Protein AF-A0A183EIF6-F1 (afdb_monomer_lite)

InterPro domains:
  IPR005821 Ion transport domain [PF00520] (1-59)
  IPR028823 Sodium leak channel NALCN [PTHR46141] (1-63)

Organism: NCBI:txid637853

Structure (mmCIF, N/CA/C/O backbone):
data_AF-A0A183EIF6-F1
#
_entry.id   AF-A0A183EIF6-F1
#
loop_
_atom_site.group_PDB
_atom_site.id
_atom_site.type_symbol
_atom_site.label_atom_id
_atom_site.label_alt_id
_atom_site.label_comp_id
_atom_site.label_asym_id
_atom_site.label_entity_id
_atom_site.label_seq_id
_atom_site.pdbx_PDB_ins_code
_atom_site.Cartn_x
_atom_site.Cartn_y
_atom_site.Cartn_z
_atom_site.occupancy
_atom_site.B_iso_or_equiv
_atom_site.auth_seq_id
_atom_site.auth_comp_id
_atom_site.auth_asym_id
_atom_site.auth_atom_id
_atom_site.pdbx_PDB_model_num
ATOM 1 N N . MET A 1 1 ? 14.326 -3.675 1.413 1.00 61.88 1 MET A N 1
ATOM 2 C CA . MET A 1 1 ? 13.182 -3.438 2.323 1.00 61.88 1 MET A CA 1
ATOM 3 C C . MET A 1 1 ? 12.761 -1.967 2.351 1.00 61.88 1 MET A C 1
ATOM 5 O O . MET A 1 1 ? 11.604 -1.711 2.066 1.00 61.88 1 MET A O 1
ATOM 9 N N . LEU A 1 2 ? 13.664 -1.005 2.599 1.00 70.56 2 LEU A N 1
ATOM 10 C CA . LEU A 1 2 ? 13.329 0.435 2.673 1.00 70.56 2 LEU A CA 1
ATOM 11 C C . LEU A 1 2 ? 12.624 1.002 1.426 1.00 70.56 2 LEU A C 1
ATOM 13 O O . LEU A 1 2 ? 11.593 1.646 1.559 1.00 70.56 2 LEU A O 1
ATOM 17 N N . ALA A 1 3 ? 13.091 0.670 0.219 1.00 67.75 3 ALA A N 1
ATOM 18 C CA . ALA A 1 3 ? 12.441 1.089 -1.031 1.00 67.75 3 ALA A CA 1
ATOM 19 C C . ALA A 1 3 ? 10.985 0.582 -1.175 1.00 67.75 3 ALA A C 1
ATOM 21 O O . ALA A 1 3 ? 10.136 1.249 -1.763 1.00 67.75 3 ALA A O 1
ATOM 22 N N . LEU A 1 4 ? 10.665 -0.586 -0.601 1.00 68.06 4 LEU A N 1
ATOM 23 C CA . LEU A 1 4 ? 9.293 -1.113 -0.563 1.00 68.06 4 LEU A CA 1
ATOM 24 C C . LEU A 1 4 ? 8.421 -0.367 0.461 1.00 68.06 4 LEU A C 1
ATOM 26 O O . LEU A 1 4 ? 7.208 -0.297 0.311 1.00 68.06 4 LEU A O 1
ATOM 30 N N . PHE A 1 5 ? 9.039 0.210 1.491 1.00 66.56 5 PHE A N 1
ATOM 31 C CA . PHE A 1 5 ? 8.361 1.018 2.502 1.00 66.56 5 PHE A CA 1
ATOM 32 C C . PHE A 1 5 ? 8.080 2.445 1.998 1.00 66.56 5 PHE A C 1
ATOM 34 O O . PHE A 1 5 ? 6.991 2.971 2.211 1.00 66.56 5 PHE A O 1
ATOM 41 N N . GLU A 1 6 ? 9.019 3.052 1.265 1.00 71.62 6 GLU A N 1
ATOM 42 C CA . GLU A 1 6 ? 8.819 4.357 0.611 1.00 71.62 6 GLU A CA 1
ATOM 43 C C . GLU A 1 6 ? 7.711 4.306 -0.450 1.00 71.62 6 GLU A C 1
ATOM 45 O O . GLU A 1 6 ? 6.832 5.170 -0.486 1.00 71.62 6 GLU A O 1
ATOM 50 N N . THR A 1 7 ? 7.690 3.239 -1.255 1.00 68.69 7 THR A N 1
ATOM 51 C CA . THR A 1 7 ? 6.627 2.999 -2.245 1.00 68.69 7 THR A CA 1
ATOM 52 C C . THR A 1 7 ? 5.250 2.813 -1.602 1.00 68.69 7 THR A C 1
ATOM 54 O O . THR A 1 7 ? 4.275 3.340 -2.133 1.00 68.69 7 THR A O 1
ATOM 57 N N . LEU A 1 8 ? 5.163 2.162 -0.435 1.00 67.25 8 LEU A N 1
ATOM 58 C CA . LEU A 1 8 ? 3.924 2.054 0.354 1.00 67.25 8 LEU A CA 1
ATOM 59 C C . LEU A 1 8 ? 3.437 3.398 0.912 1.00 67.25 8 LEU A C 1
ATOM 61 O O . LEU A 1 8 ? 2.235 3.614 1.017 1.00 67.25 8 LEU A O 1
ATOM 65 N N . SER A 1 9 ? 4.346 4.320 1.239 1.00 69.44 9 SER A N 1
ATOM 66 C CA . SER A 1 9 ? 3.995 5.671 1.703 1.00 69.44 9 SER A CA 1
ATOM 67 C C . SER A 1 9 ? 3.631 6.631 0.555 1.00 69.44 9 SER A C 1
ATOM 69 O O . SER A 1 9 ? 3.454 7.828 0.800 1.00 69.44 9 SER A O 1
ATOM 71 N N . TYR A 1 10 ? 3.586 6.153 -0.695 1.00 68.00 10 TYR A N 1
ATOM 72 C CA . TYR A 1 10 ? 3.452 6.949 -1.925 1.00 68.00 10 TYR A CA 1
ATOM 73 C C . TYR A 1 10 ? 4.523 8.041 -2.126 1.00 68.00 10 TYR A C 1
ATOM 75 O O . TYR A 1 10 ? 4.474 8.786 -3.108 1.00 68.00 10 TYR A O 1
ATOM 83 N N . LYS A 1 11 ? 5.542 8.125 -1.263 1.00 68.06 11 LYS A N 1
ATOM 84 C CA . LYS A 1 11 ? 6.671 9.046 -1.425 1.00 68.06 11 LYS A CA 1
ATOM 85 C C . LYS A 1 11 ? 7.759 8.364 -2.243 1.00 68.06 11 LYS A C 1
ATOM 87 O O . LYS A 1 11 ? 8.333 7.376 -1.819 1.00 68.06 11 LYS A O 1
ATOM 92 N N . GLY A 1 12 ? 8.032 8.883 -3.439 1.00 69.44 12 GLY A N 1
ATOM 93 C CA . GLY A 1 12 ? 9.063 8.327 -4.326 1.00 69.44 12 GLY A CA 1
ATOM 94 C C . GLY A 1 12 ? 8.597 7.176 -5.228 1.00 69.44 12 GLY A C 1
ATOM 95 O O . GLY A 1 12 ? 9.388 6.691 -6.033 1.00 69.44 12 GLY A O 1
ATOM 96 N N . TRP A 1 13 ? 7.311 6.798 -5.185 1.00 73.25 13 TRP A N 1
ATOM 97 C CA . TRP A 1 13 ? 6.713 5.779 -6.067 1.00 73.25 13 TRP A CA 1
ATOM 98 C C . TRP A 1 13 ? 7.022 6.004 -7.555 1.00 73.25 13 TRP A C 1
ATOM 100 O O . TRP A 1 13 ? 7.455 5.090 -8.253 1.00 73.25 13 TRP A O 1
ATOM 110 N N . ASN A 1 14 ? 6.839 7.240 -8.030 1.00 72.06 14 ASN A N 1
ATOM 111 C CA . ASN A 1 14 ? 7.013 7.596 -9.440 1.00 72.06 14 ASN A CA 1
ATOM 112 C C . ASN A 1 14 ? 8.465 7.381 -9.909 1.00 72.06 14 ASN A C 1
ATOM 114 O O . ASN A 1 14 ? 8.696 6.862 -10.994 1.00 72.06 14 ASN A O 1
ATOM 118 N N . VAL A 1 15 ? 9.436 7.708 -9.049 1.00 78.69 15 VAL A N 1
ATOM 119 C CA . VAL A 1 15 ? 10.874 7.582 -9.332 1.00 78.69 15 VAL A CA 1
ATOM 120 C C . VAL A 1 15 ? 11.299 6.113 -9.350 1.00 78.69 15 VAL A C 1
ATOM 122 O O . VAL A 1 15 ? 12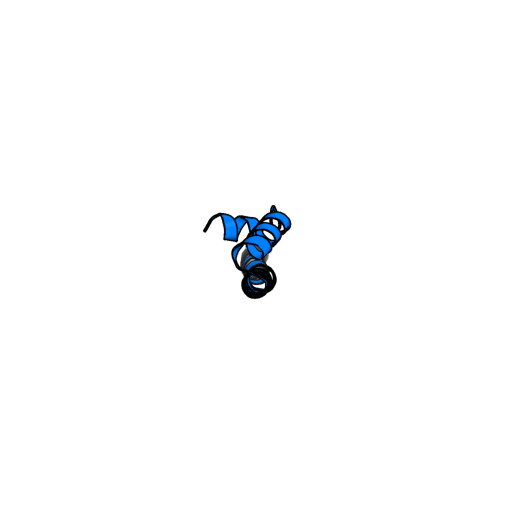.027 5.695 -10.248 1.00 78.69 15 VAL A O 1
ATOM 125 N N . ILE A 1 16 ? 10.804 5.301 -8.407 1.00 76.75 16 ILE A N 1
ATOM 126 C CA . ILE A 1 16 ? 11.084 3.857 -8.390 1.00 76.75 16 ILE A CA 1
ATOM 127 C C . ILE A 1 16 ? 10.487 3.179 -9.624 1.00 76.75 16 ILE A C 1
ATOM 129 O O . ILE A 1 16 ? 11.168 2.370 -10.253 1.00 76.75 16 ILE A O 1
ATOM 133 N N . ARG A 1 17 ? 9.252 3.529 -10.008 1.00 75.25 17 ARG A N 1
ATOM 134 C CA . ARG A 1 17 ? 8.606 2.992 -11.213 1.00 75.25 17 ARG A CA 1
ATOM 135 C C . ARG A 1 17 ? 9.409 3.312 -12.473 1.00 75.25 17 ARG A C 1
ATOM 137 O O . ARG A 1 17 ? 9.619 2.413 -13.284 1.00 75.25 17 ARG A O 1
ATOM 144 N N . ASP A 1 18 ? 9.872 4.551 -12.622 1.00 76.94 18 ASP A N 1
ATOM 145 C CA . ASP A 1 18 ? 10.609 4.975 -13.816 1.00 76.94 18 ASP A CA 1
ATOM 146 C C . ASP A 1 18 ? 11.992 4.301 -13.900 1.00 76.94 18 ASP A C 1
ATOM 148 O O . ASP A 1 18 ? 12.370 3.803 -14.961 1.00 76.94 18 ASP A O 1
ATOM 152 N N . ILE A 1 19 ? 12.712 4.163 -12.779 1.00 79.50 19 ILE A N 1
ATOM 153 C CA . ILE A 1 19 ? 13.979 3.405 -12.732 1.00 79.50 19 ILE A CA 1
ATOM 154 C C . ILE A 1 19 ? 13.741 1.920 -13.042 1.00 79.50 19 ILE A C 1
ATOM 156 O O . ILE A 1 19 ? 14.524 1.297 -13.765 1.00 79.50 19 ILE A O 1
ATOM 160 N N . LEU A 1 20 ? 12.664 1.338 -12.509 1.00 76.62 20 LEU A N 1
ATOM 161 C CA . LEU A 1 20 ? 12.340 -0.074 -12.702 1.00 76.62 20 LEU A CA 1
ATOM 162 C C . LEU A 1 20 ? 11.958 -0.369 -14.159 1.00 76.62 20 LEU A C 1
ATOM 164 O O . LEU A 1 20 ? 12.433 -1.356 -14.722 1.00 76.62 20 LEU A O 1
ATOM 168 N N . TRP A 1 21 ? 11.191 0.525 -14.789 1.00 74.94 21 TRP A N 1
ATOM 169 C CA . TRP A 1 21 ? 10.877 0.462 -16.217 1.00 74.94 21 TRP A CA 1
ATOM 170 C C . TRP A 1 21 ? 12.149 0.477 -17.070 1.00 74.94 21 TRP A C 1
ATOM 172 O O . TRP A 1 21 ? 12.301 -0.339 -17.977 1.00 74.94 21 TRP A O 1
ATOM 182 N N . MET A 1 22 ? 13.096 1.356 -16.734 1.00 77.25 22 MET A N 1
ATOM 183 C CA . MET A 1 22 ? 14.329 1.547 -17.499 1.00 77.25 22 MET A CA 1
ATOM 184 C C . MET A 1 22 ? 15.333 0.392 -17.351 1.00 77.25 22 MET A C 1
ATOM 186 O O . MET A 1 22 ? 16.168 0.198 -18.232 1.00 77.25 22 MET A O 1
ATOM 190 N N . ARG A 1 23 ? 15.282 -0.373 -16.249 1.00 78.69 23 ARG A N 1
ATOM 191 C CA . ARG A 1 23 ? 16.279 -1.423 -15.951 1.00 78.69 23 ARG A CA 1
ATOM 192 C C . ARG A 1 23 ? 15.778 -2.859 -16.049 1.00 78.69 23 ARG A C 1
ATOM 194 O O . ARG A 1 23 ? 16.589 -3.742 -16.299 1.00 78.69 23 ARG A O 1
ATOM 201 N N . GLN A 1 24 ? 14.496 -3.107 -15.803 1.00 74.69 24 GLN A N 1
ATOM 202 C CA . GLN A 1 24 ? 13.926 -4.461 -15.705 1.00 74.69 24 GLN A CA 1
ATOM 203 C C . GLN A 1 24 ? 12.749 -4.679 -16.671 1.00 74.69 24 GLN A C 1
ATOM 205 O O . GLN A 1 24 ? 12.263 -5.800 -16.815 1.00 74.69 24 GLN A O 1
ATOM 210 N N . GLY A 1 25 ? 12.307 -3.626 -17.367 1.00 76.06 25 GLY A N 1
ATOM 211 C CA . GLY A 1 25 ? 11.231 -3.694 -18.349 1.00 76.06 25 GLY A CA 1
ATOM 212 C C . GLY A 1 25 ? 9.819 -3.671 -17.740 1.00 76.06 25 GLY A C 1
ATOM 213 O O . GLY A 1 25 ? 9.639 -3.552 -16.525 1.00 76.06 25 GLY A O 1
ATOM 214 N N . PRO A 1 26 ? 8.782 -3.777 -18.589 1.00 76.56 26 PRO A N 1
ATOM 215 C CA . PRO A 1 26 ? 7.391 -3.517 -18.206 1.00 76.56 26 PRO A CA 1
ATOM 216 C C . PRO A 1 26 ? 6.813 -4.540 -17.215 1.00 76.56 26 PRO A C 1
ATOM 218 O O . PRO A 1 26 ? 5.959 -4.197 -16.400 1.00 76.56 26 PRO A O 1
ATOM 221 N N . TRP A 1 27 ? 7.304 -5.784 -17.228 1.00 79.56 27 TRP A N 1
ATOM 222 C CA . TRP A 1 27 ? 6.828 -6.856 -16.344 1.00 79.56 27 TRP A CA 1
ATOM 223 C C . TRP A 1 27 ? 7.104 -6.578 -14.862 1.00 79.56 27 TRP A C 1
ATOM 225 O O . TRP A 1 27 ? 6.262 -6.854 -14.007 1.00 79.56 27 TRP A O 1
ATOM 235 N N . ALA A 1 28 ? 8.243 -5.955 -14.552 1.00 76.94 28 ALA A N 1
ATOM 236 C CA . ALA A 1 28 ? 8.587 -5.573 -13.185 1.00 76.94 28 ALA A CA 1
ATOM 237 C C . ALA A 1 28 ? 7.658 -4.468 -12.644 1.00 76.94 28 ALA A C 1
ATOM 239 O O . ALA A 1 28 ? 7.361 -4.425 -11.448 1.00 76.94 28 ALA A O 1
ATOM 240 N N . VAL A 1 29 ? 7.131 -3.612 -13.526 1.00 78.06 29 VAL A N 1
ATOM 241 C CA . VAL A 1 29 ? 6.184 -2.555 -13.148 1.00 78.06 29 VAL A CA 1
ATOM 242 C C . VAL A 1 29 ? 4.819 -3.122 -12.753 1.00 78.06 29 VAL A C 1
ATOM 244 O O . VAL A 1 29 ? 4.181 -2.600 -11.840 1.00 78.06 29 VAL A O 1
ATOM 247 N N . VAL A 1 30 ? 4.380 -4.225 -13.359 1.00 84.06 30 VAL A N 1
ATOM 248 C CA . VAL A 1 30 ? 3.134 -4.895 -12.950 1.00 84.06 30 VAL A CA 1
ATOM 249 C C . VAL A 1 30 ? 3.272 -5.492 -11.548 1.00 84.06 30 VAL A C 1
ATOM 251 O O . VAL A 1 30 ? 2.392 -5.313 -10.706 1.00 84.06 30 VAL A O 1
ATOM 254 N N . PHE A 1 31 ? 4.410 -6.132 -11.263 1.00 82.56 31 PHE A N 1
ATOM 255 C CA . PHE A 1 31 ? 4.678 -6.723 -9.951 1.00 82.56 31 PHE A CA 1
ATOM 256 C C . PHE A 1 31 ? 4.632 -5.678 -8.826 1.00 82.56 31 PHE A C 1
ATOM 258 O O . PHE A 1 31 ? 4.001 -5.901 -7.791 1.00 82.56 31 PHE A O 1
ATOM 265 N N . ILE A 1 32 ? 5.238 -4.505 -9.042 1.00 83.62 32 ILE A N 1
ATOM 266 C CA . ILE A 1 32 ? 5.249 -3.451 -8.023 1.00 83.62 32 ILE A CA 1
ATOM 267 C C . ILE A 1 32 ? 3.856 -2.832 -7.810 1.00 83.62 32 ILE A C 1
ATOM 269 O O . ILE A 1 32 ? 3.504 -2.519 -6.673 1.00 83.62 32 ILE A O 1
ATOM 273 N N . HIS A 1 33 ? 3.026 -2.722 -8.859 1.00 82.69 33 HIS A N 1
ATOM 274 C CA . HIS A 1 33 ? 1.635 -2.256 -8.730 1.00 82.69 33 HIS A CA 1
ATOM 275 C C . HIS A 1 33 ? 0.787 -3.201 -7.874 1.00 82.69 33 HIS A C 1
ATOM 277 O O . HIS A 1 33 ? 0.051 -2.734 -7.007 1.00 82.69 33 HIS A O 1
ATOM 283 N N . ILE A 1 34 ? 0.917 -4.517 -8.068 1.00 86.81 34 ILE A N 1
ATOM 284 C CA . ILE A 1 34 ? 0.207 -5.518 -7.253 1.00 86.81 34 ILE A CA 1
ATOM 285 C C . ILE A 1 34 ? 0.641 -5.418 -5.785 1.00 86.81 34 ILE A C 1
ATOM 287 O O . ILE A 1 34 ? -0.199 -5.460 -4.885 1.00 86.81 34 ILE A O 1
ATOM 291 N N . TYR A 1 35 ? 1.940 -5.221 -5.543 1.00 84.44 35 TYR A N 1
ATOM 292 C CA . TYR A 1 35 ? 2.481 -5.059 -4.195 1.00 84.44 35 TYR A CA 1
ATOM 293 C C . TYR A 1 35 ? 1.890 -3.837 -3.471 1.00 84.44 35 TYR A C 1
ATOM 295 O O . TYR A 1 35 ? 1.437 -3.957 -2.331 1.00 84.44 35 TYR A O 1
ATOM 303 N N . VAL A 1 36 ? 1.823 -2.676 -4.134 1.00 84.50 36 VAL A N 1
ATOM 304 C CA . VAL A 1 36 ? 1.205 -1.475 -3.542 1.00 84.50 36 VAL A CA 1
ATOM 305 C C . VAL A 1 36 ? -0.304 -1.613 -3.396 1.00 84.50 36 VAL A C 1
ATOM 307 O O . VAL A 1 36 ? -0.841 -1.177 -2.381 1.00 84.50 36 VAL A O 1
ATOM 310 N N . PHE A 1 37 ? -0.988 -2.267 -4.335 1.00 85.94 37 PHE A N 1
ATOM 311 C CA . PHE A 1 37 ? -2.429 -2.489 -4.238 1.00 85.94 37 PHE A CA 1
ATOM 312 C C . PHE A 1 37 ? -2.792 -3.312 -2.997 1.00 85.94 37 PHE A C 1
ATOM 314 O O . PHE A 1 37 ? -3.608 -2.876 -2.188 1.00 85.94 37 PHE A O 1
ATOM 321 N N . ILE A 1 38 ? -2.134 -4.455 -2.789 1.00 88.50 38 ILE A N 1
ATOM 322 C CA . ILE A 1 38 ? -2.377 -5.310 -1.618 1.00 88.50 38 ILE A CA 1
ATOM 323 C C . ILE A 1 38 ? -1.927 -4.605 -0.330 1.00 88.50 38 ILE A C 1
ATOM 325 O O . ILE A 1 38 ? -2.666 -4.577 0.655 1.00 88.50 38 ILE A O 1
ATOM 329 N N . GLY A 1 39 ? -0.745 -3.985 -0.328 1.00 84.50 39 GLY A N 1
ATOM 330 C CA . GLY A 1 39 ? -0.200 -3.340 0.866 1.00 84.50 39 GLY A CA 1
ATOM 331 C C . GLY A 1 39 ? -0.985 -2.107 1.329 1.00 84.50 39 GLY A C 1
ATOM 332 O O . GLY A 1 39 ? -1.198 -1.944 2.529 1.00 84.50 39 GLY A O 1
ATOM 333 N N . CYS A 1 40 ? -1.478 -1.273 0.408 1.00 83.81 40 CYS A N 1
ATOM 334 C CA . CYS A 1 40 ? -2.320 -0.128 0.766 1.00 83.81 40 CYS A CA 1
ATOM 335 C C . CYS A 1 40 ? -3.776 -0.515 1.024 1.00 83.81 40 CYS A C 1
ATOM 337 O O . CYS A 1 40 ? -4.331 -0.093 2.032 1.00 83.81 40 CYS A O 1
ATOM 339 N N . MET A 1 41 ? -4.415 -1.296 0.147 1.00 84.06 41 MET A N 1
ATOM 340 C CA . MET A 1 41 ? -5.854 -1.565 0.275 1.00 84.06 41 MET A CA 1
ATOM 341 C C . MET A 1 41 ? -6.164 -2.554 1.39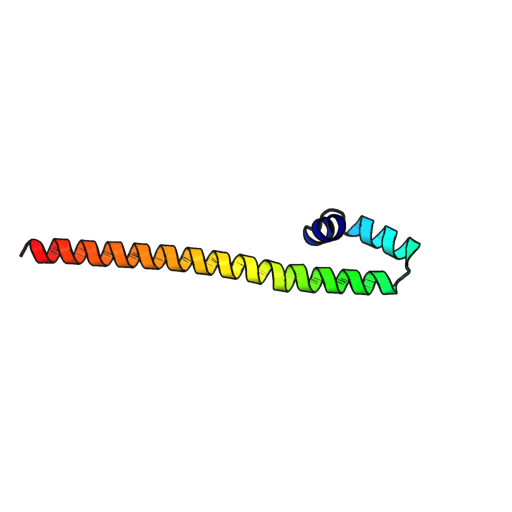7 1.00 84.06 41 MET A C 1
ATOM 343 O O . MET A 1 41 ? -7.153 -2.378 2.103 1.00 84.06 41 MET A O 1
ATOM 347 N N . ILE A 1 42 ? -5.330 -3.580 1.588 1.00 89.38 42 ILE A N 1
ATOM 348 C CA . ILE A 1 42 ? -5.554 -4.610 2.613 1.00 89.38 42 ILE A CA 1
ATOM 349 C C . ILE A 1 42 ? -4.728 -4.298 3.864 1.00 89.38 42 ILE A C 1
ATOM 351 O O . ILE A 1 42 ? -5.269 -4.295 4.967 1.00 89.38 42 ILE A O 1
ATOM 355 N N . GLY A 1 43 ? -3.440 -3.975 3.708 1.00 85.56 43 GLY A N 1
ATOM 356 C CA . GLY A 1 43 ? -2.541 -3.725 4.840 1.00 85.56 43 GLY A CA 1
ATOM 357 C C . GLY A 1 43 ? -2.952 -2.529 5.708 1.00 85.56 43 GLY A C 1
ATOM 358 O O . GLY A 1 43 ? -3.097 -2.679 6.922 1.00 85.56 43 GLY A O 1
ATOM 359 N N . LEU A 1 44 ? -3.199 -1.357 5.106 1.00 84.06 44 LEU A N 1
ATOM 360 C CA . LEU A 1 44 ? -3.609 -0.169 5.873 1.00 84.06 44 LEU A CA 1
ATOM 361 C C . LEU A 1 44 ? -5.012 -0.328 6.471 1.00 84.06 44 LEU A C 1
ATOM 363 O O . LEU A 1 44 ? -5.225 0.047 7.622 1.00 84.06 44 LEU A O 1
ATOM 367 N N . THR A 1 45 ? -5.948 -0.931 5.734 1.00 88.00 45 THR A N 1
ATOM 368 C CA . THR A 1 45 ? -7.318 -1.177 6.216 1.00 88.00 45 THR A CA 1
ATOM 369 C C . THR A 1 45 ? -7.339 -2.114 7.420 1.00 88.00 45 THR A C 1
ATOM 371 O O . THR A 1 45 ? -8.065 -1.853 8.377 1.00 88.00 45 THR A O 1
ATOM 374 N N . LEU A 1 46 ? -6.513 -3.168 7.425 1.00 87.94 46 LEU A N 1
ATOM 375 C CA . LEU A 1 46 ? -6.389 -4.063 8.579 1.00 87.94 46 LEU A CA 1
ATOM 376 C C . LEU A 1 46 ? -5.752 -3.363 9.783 1.00 87.94 46 LEU A C 1
ATOM 378 O O . LEU A 1 46 ? -6.247 -3.511 10.898 1.00 87.94 46 LEU A O 1
ATOM 382 N N . PHE A 1 47 ? -4.698 -2.573 9.572 1.00 87.50 47 PHE A N 1
ATOM 383 C CA . PHE A 1 47 ? -4.053 -1.837 10.661 1.00 87.50 47 PHE A CA 1
ATOM 384 C C . PHE A 1 47 ? -5.014 -0.831 11.308 1.00 87.50 47 PHE A C 1
ATOM 386 O O . PHE A 1 47 ? -5.197 -0.832 12.525 1.00 87.50 47 PHE A O 1
ATOM 393 N N . VAL A 1 48 ? -5.696 -0.027 10.491 1.00 90.50 48 VAL A N 1
ATOM 394 C CA . VAL A 1 48 ? -6.717 0.919 10.958 1.00 90.50 48 VAL A CA 1
ATOM 395 C C . VAL A 1 48 ? -7.890 0.182 11.610 1.00 90.50 48 VAL A C 1
ATOM 397 O O . VAL A 1 48 ? -8.361 0.610 12.660 1.00 90.50 48 VAL A O 1
ATOM 400 N N . GLY A 1 49 ? -8.326 -0.950 11.051 1.00 88.75 49 GLY A N 1
ATOM 401 C CA . GLY A 1 49 ? -9.399 -1.773 11.609 1.00 88.75 49 GLY A CA 1
ATOM 402 C C . GLY A 1 49 ? -9.092 -2.284 13.017 1.00 88.75 49 GLY A C 1
ATOM 403 O O . GLY A 1 49 ? -9.919 -2.128 13.914 1.00 88.75 49 GLY A O 1
ATOM 404 N N . VAL A 1 50 ? -7.890 -2.821 13.244 1.00 92.06 50 VAL A N 1
ATOM 405 C CA . VAL A 1 50 ? -7.451 -3.286 14.574 1.00 92.06 50 VAL A CA 1
ATOM 406 C C . VAL A 1 50 ? -7.354 -2.124 15.559 1.00 92.06 50 VAL A C 1
ATOM 408 O O . VAL A 1 50 ? -7.820 -2.238 16.692 1.00 92.06 50 VAL A O 1
ATOM 411 N N . VAL A 1 51 ? -6.799 -0.990 15.127 1.00 91.00 51 VAL A N 1
ATOM 412 C CA . VAL A 1 51 ? -6.685 0.212 15.960 1.00 91.00 51 VAL A CA 1
ATOM 413 C C . VAL A 1 51 ? -8.072 0.740 16.357 1.00 91.00 51 VAL A C 1
ATOM 415 O O 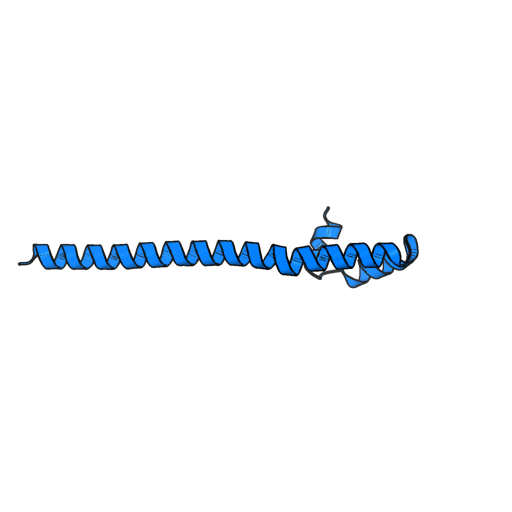. VAL A 1 51 ? -8.314 0.995 17.535 1.00 91.00 51 VAL A O 1
ATOM 418 N N . ILE A 1 52 ? -9.017 0.845 15.417 1.00 87.12 52 ILE A N 1
ATOM 419 C CA . ILE A 1 52 ? -10.396 1.292 15.690 1.00 87.12 52 ILE A CA 1
ATOM 420 C C . ILE A 1 52 ? -11.138 0.305 16.595 1.00 87.12 52 ILE A C 1
ATOM 422 O O . ILE A 1 52 ? -11.834 0.740 17.517 1.00 87.12 52 ILE A O 1
ATOM 426 N N . ALA A 1 53 ? -10.993 -1.001 16.364 1.00 84.38 53 ALA A N 1
ATOM 427 C CA . ALA A 1 53 ? -11.595 -2.026 17.212 1.00 84.38 53 ALA A CA 1
ATOM 428 C C . ALA A 1 53 ? -11.075 -1.909 18.652 1.00 84.38 53 ALA A C 1
ATOM 430 O O . ALA A 1 53 ? -11.868 -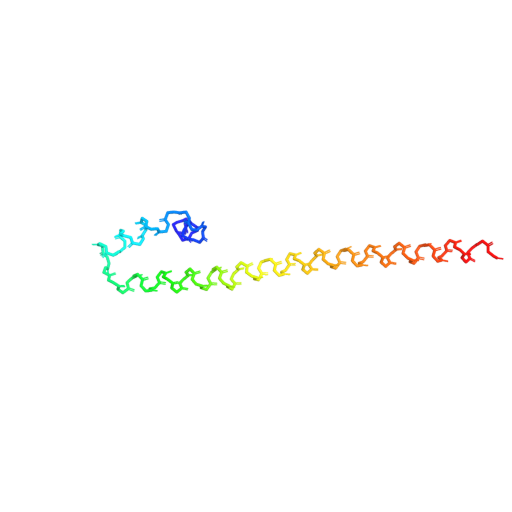1.847 19.590 1.00 84.38 53 ALA A O 1
ATOM 431 N N . ASN A 1 54 ? -9.761 -1.744 18.814 1.00 83.62 54 ASN A N 1
ATOM 432 C CA . ASN A 1 54 ? -9.133 -1.570 20.118 1.00 83.62 54 ASN A CA 1
ATOM 433 C C . ASN A 1 54 ? -9.569 -0.267 20.822 1.00 83.62 54 ASN A C 1
ATOM 435 O O . ASN A 1 54 ? -9.852 -0.273 22.021 1.00 83.62 54 ASN A O 1
ATOM 439 N N . TYR A 1 55 ? -9.693 0.849 20.095 1.00 77.81 55 TYR A N 1
ATOM 440 C CA . TYR A 1 55 ? -10.231 2.094 20.660 1.00 77.81 55 TYR A CA 1
ATOM 441 C C . TYR A 1 55 ? -11.708 1.974 21.053 1.00 77.81 55 TYR A C 1
ATOM 443 O O . TYR A 1 55 ? -12.120 2.522 22.077 1.00 77.81 55 TYR A O 1
ATOM 451 N N . THR A 1 56 ? -12.507 1.265 20.256 1.00 76.25 56 THR A N 1
ATOM 452 C CA . THR A 1 56 ? -13.931 1.032 20.532 1.00 76.25 56 THR A CA 1
ATOM 453 C C . THR A 1 56 ? -14.111 0.183 21.784 1.00 76.25 56 THR A C 1
ATOM 455 O O . THR A 1 56 ? -14.876 0.559 22.668 1.00 76.25 56 THR A O 1
ATOM 458 N N . GLU A 1 57 ? -13.359 -0.907 21.909 1.00 73.44 57 GLU A N 1
ATOM 459 C CA . GLU A 1 57 ? -13.406 -1.800 23.068 1.00 73.44 57 GLU A CA 1
ATOM 460 C C . GLU A 1 57 ? -13.011 -1.079 24.367 1.00 73.44 57 GLU A C 1
ATOM 462 O O . GLU A 1 57 ? -13.721 -1.175 25.371 1.00 73.44 57 GLU A O 1
ATOM 467 N N . ASN A 1 58 ? -11.953 -0.263 24.338 1.00 67.25 58 ASN A N 1
ATOM 468 C CA . ASN A 1 58 ? -11.532 0.532 25.497 1.00 67.25 58 ASN A CA 1
ATOM 469 C C . ASN A 1 58 ? -12.552 1.622 25.883 1.00 67.25 58 ASN A C 1
ATOM 471 O O . ASN A 1 58 ? -12.743 1.915 27.068 1.00 67.25 58 ASN A O 1
ATOM 475 N N . ARG A 1 59 ? -13.257 2.216 24.910 1.00 63.94 59 ARG A N 1
ATOM 476 C CA . ARG A 1 59 ? -14.317 3.207 25.180 1.00 63.94 59 ARG A CA 1
ATOM 477 C C . ARG A 1 59 ? -15.622 2.584 25.673 1.00 63.94 59 ARG A C 1
ATOM 479 O O . ARG A 1 59 ? -16.257 3.153 26.554 1.00 63.94 59 ARG A O 1
ATOM 486 N N . VAL A 1 60 ? -16.015 1.423 25.156 1.00 63.78 60 VAL A N 1
ATOM 487 C CA . VAL A 1 60 ? -17.205 0.698 25.634 1.00 63.78 60 VAL A CA 1
ATOM 488 C C . VAL A 1 60 ? -16.961 0.128 27.030 1.00 63.78 60 VAL A C 1
ATOM 490 O O . VAL A 1 60 ? -17.814 0.273 27.901 1.00 63.78 60 VAL A O 1
ATOM 493 N N . SER A 1 61 ? -15.773 -0.426 27.283 1.00 60.81 61 SER A N 1
ATOM 494 C CA . SER A 1 61 ? -15.408 -0.951 28.604 1.00 60.81 61 SER A CA 1
ATOM 495 C C . SER A 1 61 ? -15.371 0.149 29.665 1.00 60.81 61 SER A C 1
ATOM 497 O O . SER A 1 61 ? -15.887 -0.040 30.763 1.00 60.81 61 SER A O 1
ATOM 499 N N . SER A 1 62 ? -14.838 1.330 29.332 1.00 58.94 62 SER A N 1
ATOM 500 C CA . SER A 1 62 ? -14.877 2.477 30.247 1.00 58.94 62 SER A CA 1
ATOM 501 C C . SER A 1 62 ? -16.304 2.989 30.470 1.00 58.94 62 SER A C 1
ATOM 503 O O . SER A 1 62 ? -16.689 3.184 31.620 1.00 58.94 62 SER A O 1
ATOM 505 N N . LEU A 1 63 ? -17.130 3.130 29.426 1.00 58.50 63 LEU A N 1
ATOM 506 C CA . LEU A 1 63 ? -18.528 3.565 29.565 1.00 58.50 63 LEU A CA 1
ATOM 507 C C . LEU A 1 63 ? -19.370 2.597 30.420 1.00 58.50 63 LEU A C 1
ATOM 509 O O . LEU A 1 63 ? -20.094 3.042 31.314 1.00 58.50 63 LEU A O 1
ATOM 513 N N . SER A 1 64 ? -19.253 1.286 30.187 1.00 58.22 64 SER A N 1
ATOM 514 C CA . SER A 1 64 ? -19.925 0.272 31.010 1.00 58.22 64 SER A CA 1
ATOM 515 C C . SER A 1 64 ? -19.446 0.315 32.460 1.00 58.22 64 SER A C 1
ATOM 517 O O . SER A 1 64 ? -20.275 0.239 33.361 1.00 58.22 64 SER A O 1
ATOM 519 N N . PHE A 1 65 ? -18.149 0.530 32.705 1.00 58.75 65 PHE A N 1
ATOM 520 C CA . PHE A 1 65 ? -17.614 0.648 34.064 1.00 58.75 65 PHE A CA 1
ATOM 521 C C . PHE A 1 65 ? -18.145 1.889 34.808 1.00 58.75 65 PHE A C 1
ATOM 523 O O . PHE A 1 65 ? -18.526 1.790 35.976 1.00 58.75 65 PHE A O 1
ATOM 530 N N . TYR A 1 66 ? -18.258 3.046 34.141 1.00 57.72 66 TYR A N 1
ATOM 531 C CA . TYR A 1 66 ? -18.860 4.250 34.737 1.00 57.72 66 TYR A CA 1
ATOM 532 C C . TYR A 1 66 ? -20.357 4.076 35.041 1.00 57.72 66 TYR A C 1
ATOM 534 O O . TYR A 1 66 ? -20.818 4.511 36.098 1.00 57.72 66 TYR A O 1
ATOM 542 N N . SER A 1 67 ? -21.113 3.412 34.159 1.00 58.62 67 SER A N 1
ATOM 543 C CA . SER A 1 67 ? -22.540 3.136 34.381 1.00 58.62 67 SER A CA 1
ATOM 544 C C . SER A 1 67 ? -22.764 2.175 35.557 1.00 58.62 67 SER A C 1
ATOM 546 O O . SER A 1 67 ? -23.594 2.456 36.424 1.00 58.62 67 SER A O 1
ATOM 548 N N . SER A 1 68 ? -21.973 1.100 35.656 1.00 58.81 68 SER A N 1
ATOM 549 C CA . SER A 1 68 ? -22.028 0.167 36.791 1.00 58.81 68 SER A CA 1
ATOM 550 C C . SER A 1 68 ? -21.647 0.830 38.119 1.00 58.81 68 SER A C 1
ATOM 552 O O . SER A 1 68 ? -22.281 0.566 39.142 1.00 58.81 68 SER A O 1
ATOM 554 N N . SER A 1 69 ? -20.654 1.724 38.115 1.00 59.25 69 SER A N 1
ATOM 555 C CA . SER A 1 69 ? -20.228 2.445 39.322 1.00 59.25 69 SER A CA 1
ATOM 556 C C . SER A 1 69 ? -21.298 3.434 39.818 1.00 59.25 69 SER A C 1
ATOM 558 O O . SER A 1 69 ? -21.602 3.466 41.009 1.00 59.25 69 SER A O 1
ATOM 560 N N . LEU A 1 70 ? -21.969 4.165 38.916 1.00 60.03 70 LEU A N 1
ATOM 561 C CA . LEU A 1 70 ? -23.069 5.076 39.278 1.00 60.03 70 LE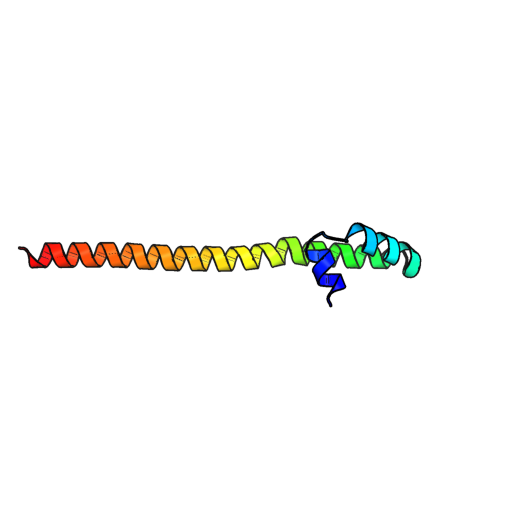U A CA 1
ATOM 562 C C . LEU A 1 70 ? -24.299 4.348 39.846 1.00 60.03 70 LEU A C 1
ATOM 564 O O . LEU A 1 70 ? -24.890 4.820 40.815 1.00 60.03 70 LEU A O 1
ATOM 568 N N . ILE A 1 71 ? -24.662 3.190 39.289 1.00 60.47 71 ILE A N 1
ATOM 569 C CA . ILE A 1 71 ? -25.762 2.353 39.802 1.00 60.47 71 ILE A CA 1
ATOM 570 C C . ILE A 1 71 ? -25.439 1.787 41.190 1.00 60.47 71 ILE A C 1
ATOM 572 O O . ILE A 1 71 ? -26.307 1.760 42.060 1.00 60.47 71 ILE A O 1
ATOM 576 N N . SER A 1 72 ? -24.185 1.398 41.422 1.00 59.06 72 SER A N 1
ATOM 577 C CA . SER A 1 72 ? -23.731 0.890 42.723 1.00 59.06 72 SER A CA 1
ATOM 578 C C . SER A 1 72 ? -23.776 1.972 43.810 1.00 59.06 72 SER A C 1
ATOM 580 O O . SER A 1 72 ? -24.171 1.694 44.939 1.00 59.06 72 SER A O 1
ATOM 582 N N . VAL A 1 73 ? -23.425 3.218 43.469 1.00 60.69 73 VAL A N 1
ATOM 583 C CA . VAL A 1 73 ? -23.522 4.370 44.385 1.00 60.69 73 VAL A CA 1
ATOM 584 C C . VAL A 1 73 ? -24.981 4.736 44.684 1.00 60.69 73 VAL A C 1
ATOM 586 O O . VAL A 1 73 ? -25.305 5.024 45.832 1.00 60.69 73 VAL A O 1
ATOM 589 N N . PHE A 1 74 ? -25.876 4.680 43.692 1.00 59.44 74 PHE A N 1
ATOM 590 C CA . PHE A 1 74 ? -27.304 4.955 43.901 1.00 59.44 74 PHE A CA 1
ATOM 591 C C . PHE A 1 74 ? -27.998 3.900 44.778 1.00 59.44 74 PHE A C 1
ATOM 593 O O . PHE A 1 74 ? -28.838 4.257 45.600 1.00 59.44 74 PHE A O 1
ATOM 600 N N . LEU A 1 75 ? -27.640 2.618 44.635 1.00 60.59 75 LEU A N 1
ATOM 601 C CA . LEU A 1 75 ? -28.217 1.529 45.434 1.00 60.59 75 LEU A CA 1
ATOM 602 C C . LEU A 1 75 ? -27.708 1.480 46.883 1.00 60.59 75 LEU A C 1
ATOM 604 O O . LEU A 1 75 ? -28.393 0.925 47.730 1.00 60.59 75 LEU A O 1
ATOM 608 N N . LEU A 1 76 ? -26.541 2.059 47.186 1.00 61.09 76 LEU A N 1
ATOM 609 C CA . LEU A 1 76 ? -26.018 2.171 48.558 1.00 61.09 76 LEU A CA 1
ATOM 610 C C . LEU A 1 76 ? -26.570 3.385 49.335 1.00 61.09 76 LEU A C 1
ATOM 612 O O . LEU A 1 76 ? -26.282 3.518 50.523 1.00 61.09 76 LEU A O 1
ATOM 616 N N . GLN A 1 77 ? -27.330 4.277 48.686 1.00 58.00 77 GLN A N 1
ATOM 617 C CA . GLN A 1 77 ? -27.968 5.447 49.311 1.00 58.00 77 GLN A CA 1
ATOM 618 C C . GLN A 1 77 ? -29.482 5.291 49.579 1.00 58.00 77 GLN A C 1
ATOM 620 O O . GLN A 1 77 ? -30.099 6.253 50.042 1.00 58.00 77 GLN A O 1
ATOM 625 N N . GLN A 1 78 ? -30.076 4.119 49.326 1.00 52.88 78 GLN A N 1
ATOM 626 C CA . GLN A 1 78 ? -31.430 3.752 49.780 1.00 52.88 7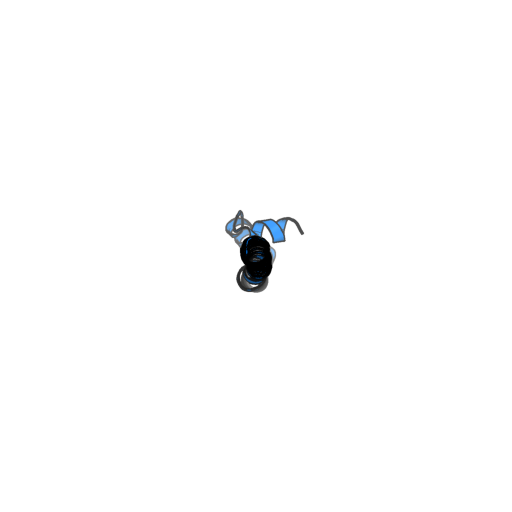8 GLN A CA 1
ATOM 627 C C . GLN A 1 78 ? -31.363 2.698 50.881 1.00 52.88 78 GLN A C 1
ATOM 629 O O . GLN A 1 78 ? -32.251 2.741 51.760 1.00 52.88 78 GLN A O 1
#

Radius of gyration: 24.14 Å; chains: 1; bounding box: 48×16×68 Å

Foldseek 3Di:
DVVLVCCLVVHCVVVVLVVCCVPPNDVVNVVSVVSSCCCNPVVVCVVVVVVVVVVVVVVVVVVVVVVVVVVVVVVVVD

Secondary structure (DSSP, 8-state):
-HHHHHHHTTSSHHHHHHHHHHHH-HHHHHHHHHHHHHIIIIIIHHHHHHHHHHHHHHHHHHHHHHHHHHHHHHHTT-

pLDDT: mean 73.83, std 10.71, range [52.88, 92.06]

Sequence (78 aa):
MLALFETLSYKGWNVIRDILWMRQGPWAVVFIHIYVFIGCMIGLTLFVGVVIANYTENRVSSLSFYSSSLISVFLLQQ